Protein AF-A0A2P4Q6V6-F1 (afdb_monomer)

Nearest PDB structures (foldseek):
  5jtv-assembly1_A  TM=4.909E-01  e=6.013E-02  Homo sapiens
  8v8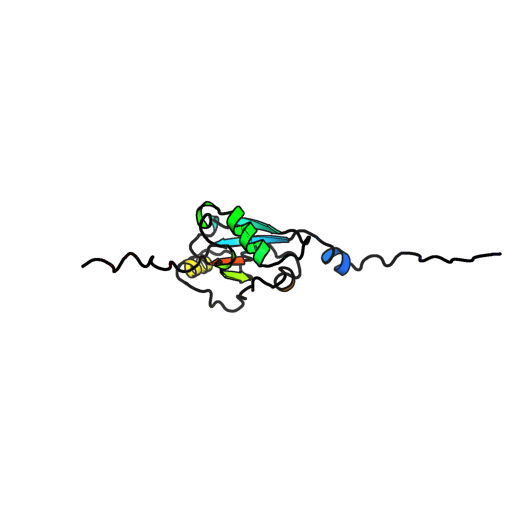u-assembly2_C  TM=4.951E-01  e=2.359E-01  Homo sapiens
  4ykn-assembly1_A  TM=4.442E-01  e=1.818E-01  Homo sapiens
  7k6o-assembly1_A  TM=3.468E-01  e=1.596E-01  Homo sapiens
  4tuu-assembly1_A  TM=3.967E-01  e=4.239E-01  Homo sapiens

Secondary structure (DSSP, 8-state):
------------PPPHHHHHHS---EEEEEEETTS-GGG-EEEEE-SSTT-BHHHHHHHHHHH-HHHHTTS-GGG-EEEEEEEE--HHHHHHHTT-SS---TT-EEEPTTSBHHHH-SSPPPSEETTEEEEEEEEEPPP-----------

Solvent-accessible surface area (backbone atoms only — not comparable to full-atom values): 9259 Å² total; per-residue (Å²): 139,78,89,80,87,80,79,90,76,92,75,80,73,70,49,77,62,53,59,66,68,55,58,58,65,42,60,39,31,33,31,50,38,79,50,55,77,88,61,53,40,82,46,77,47,53,45,63,88,73,31,26,37,48,57,50,36,46,49,51,32,71,73,39,44,95,81,27,71,88,54,61,47,88,53,46,49,42,28,41,42,87,50,67,56,44,74,66,61,38,59,50,37,50,76,50,96,66,84,85,49,94,78,50,39,81,58,53,54,87,38,44,47,52,82,80,42,81,54,80,65,75,57,62,48,101,88,38,51,22,39,37,32,41,38,36,73,60,76,83,71,72,74,87,73,70,94,75,86,133

Structure (mmCIF, N/CA/C/O backbone):
data_AF-A0A2P4Q6V6-F1
#
_entry.id   AF-A0A2P4Q6V6-F1
#
loop_
_atom_site.group_PDB
_atom_site.id
_atom_site.type_symbol
_atom_site.label_atom_id
_atom_site.label_alt_id
_atom_site.label_comp_id
_atom_site.label_asym_id
_atom_site.label_entity_id
_atom_site.label_seq_id
_atom_site.pdbx_PDB_ins_code
_atom_site.Cartn_x
_atom_site.Cartn_y
_atom_site.Cartn_z
_atom_site.occupancy
_atom_site.B_iso_or_equiv
_atom_site.auth_seq_id
_atom_site.auth_comp_id
_atom_site.auth_asym_id
_atom_site.auth_atom_id
_atom_site.pdbx_PDB_model_num
ATOM 1 N N . MET A 1 1 ? 50.969 30.520 -23.051 1.00 47.28 1 MET A N 1
ATOM 2 C CA . MET A 1 1 ? 50.147 30.219 -24.244 1.00 47.28 1 MET A CA 1
ATOM 3 C C . MET A 1 1 ? 50.541 28.815 -24.683 1.00 47.28 1 MET A C 1
ATOM 5 O O . MET A 1 1 ? 51.721 28.615 -24.907 1.00 47.28 1 MET A O 1
ATOM 9 N N . SER A 1 2 ? 49.701 27.787 -24.695 1.00 46.12 2 SER A N 1
ATOM 10 C CA . SER A 1 2 ? 48.239 27.747 -24.717 1.00 46.12 2 SER A CA 1
ATOM 11 C C . SER A 1 2 ? 47.738 26.442 -24.096 1.00 46.12 2 SER A C 1
ATOM 13 O O . SER A 1 2 ? 48.400 25.411 -24.202 1.00 46.12 2 SER A O 1
ATOM 15 N N . ASP A 1 3 ? 46.557 26.533 -23.488 1.00 52.69 3 ASP A N 1
ATOM 16 C CA . ASP A 1 3 ? 45.661 25.436 -23.139 1.00 52.69 3 ASP A CA 1
ATOM 17 C C . ASP A 1 3 ? 45.550 24.364 -24.225 1.00 52.69 3 ASP A C 1
ATOM 19 O O . ASP A 1 3 ? 45.465 24.664 -25.420 1.00 52.69 3 ASP A O 1
ATOM 23 N N . LYS A 1 4 ? 45.406 23.112 -23.784 1.00 52.81 4 LYS A N 1
ATOM 24 C CA . LYS A 1 4 ? 44.644 22.124 -24.545 1.00 52.81 4 LYS A CA 1
ATOM 25 C C . LYS A 1 4 ? 43.868 21.205 -23.608 1.00 52.81 4 LYS A C 1
ATOM 27 O O . LYS A 1 4 ? 44.278 20.093 -23.292 1.00 52.81 4 LYS A O 1
ATOM 32 N N . THR A 1 5 ? 42.713 21.708 -23.195 1.00 57.88 5 THR A N 1
ATOM 33 C CA . THR A 1 5 ? 41.540 20.918 -22.833 1.00 57.88 5 THR A CA 1
ATOM 34 C C . THR A 1 5 ? 41.255 19.883 -23.929 1.00 57.88 5 THR A C 1
ATOM 36 O O . THR A 1 5 ? 41.165 20.228 -25.107 1.00 57.88 5 THR A O 1
ATOM 39 N N . LYS A 1 6 ? 41.105 18.618 -23.537 1.00 47.44 6 LYS A N 1
ATOM 40 C CA . LYS A 1 6 ? 40.295 17.608 -24.233 1.00 47.44 6 LYS A CA 1
ATOM 41 C C . LYS A 1 6 ? 39.526 16.879 -23.136 1.00 47.44 6 LYS A C 1
ATOM 43 O O . LYS A 1 6 ? 40.103 16.102 -22.390 1.00 47.44 6 LYS A O 1
ATOM 48 N N . GLU A 1 7 ? 38.390 17.435 -22.742 1.00 43.75 7 GLU A N 1
ATOM 49 C CA . GLU A 1 7 ? 37.087 17.191 -23.370 1.00 43.75 7 GLU A CA 1
ATOM 50 C C . GLU A 1 7 ? 36.622 15.766 -23.062 1.00 43.75 7 GLU A C 1
ATOM 52 O O . GLU A 1 7 ? 37.077 14.772 -23.621 1.00 43.75 7 GLU A O 1
ATOM 57 N N . SER A 1 8 ? 35.765 15.735 -22.045 1.00 55.62 8 SER A N 1
ATOM 58 C CA . SER A 1 8 ? 34.880 14.645 -21.683 1.00 55.62 8 SER A CA 1
ATOM 59 C C . SER A 1 8 ? 33.865 14.460 -22.810 1.00 55.62 8 SER A C 1
ATOM 61 O O . SER A 1 8 ? 33.042 15.346 -23.026 1.00 55.62 8 SER A O 1
ATOM 63 N N . ASP A 1 9 ? 33.909 13.318 -23.492 1.00 47.22 9 ASP A N 1
ATOM 64 C CA . ASP A 1 9 ? 32.805 12.820 -24.318 1.00 47.22 9 ASP A CA 1
ATOM 65 C C . ASP A 1 9 ? 32.333 11.497 -23.699 1.00 47.22 9 ASP A C 1
ATOM 67 O O . ASP A 1 9 ? 33.066 10.512 -23.649 1.00 47.22 9 ASP A O 1
ATOM 71 N N . LYS A 1 10 ? 31.211 11.491 -22.967 1.00 56.16 10 LYS A N 1
ATOM 72 C CA . LYS A 1 10 ? 29.834 11.374 -23.487 1.00 56.16 10 LYS A CA 1
ATOM 73 C C . LYS A 1 10 ? 29.661 10.224 -24.480 1.00 56.16 10 LYS A C 1
ATOM 75 O O . LYS A 1 10 ? 29.738 10.408 -25.685 1.00 56.16 10 LYS A O 1
ATOM 80 N N . ASN A 1 11 ? 29.346 9.048 -23.941 1.00 52.28 11 ASN A N 1
ATOM 81 C CA . ASN A 1 11 ? 28.149 8.267 -24.287 1.00 52.28 11 ASN A CA 1
ATOM 82 C C . ASN A 1 11 ? 28.279 6.865 -23.686 1.00 52.28 11 ASN A C 1
ATOM 84 O O . ASN A 1 11 ? 28.502 5.884 -24.391 1.00 52.28 11 ASN A O 1
ATOM 88 N N . LYS A 1 12 ? 28.101 6.748 -22.366 1.00 52.94 12 LYS A N 1
ATOM 89 C CA . LYS A 1 12 ? 27.566 5.493 -21.845 1.00 52.94 12 LYS A CA 1
ATOM 90 C C . LYS A 1 12 ? 26.061 5.589 -22.066 1.00 52.94 12 LYS A C 1
ATOM 92 O O . LYS A 1 12 ? 25.388 6.345 -21.371 1.00 52.94 12 LYS A O 1
ATOM 97 N N . THR A 1 13 ? 25.556 4.933 -23.110 1.00 54.53 13 THR A N 1
ATOM 98 C CA . THR A 1 13 ? 24.117 4.689 -23.256 1.00 54.53 13 THR A CA 1
ATOM 99 C C . THR A 1 13 ? 23.654 4.116 -21.919 1.00 54.53 13 THR A C 1
ATOM 101 O O . THR A 1 13 ? 24.250 3.119 -21.513 1.00 54.53 13 THR A O 1
ATOM 104 N N . PRO A 1 14 ? 22.700 4.742 -21.206 1.00 51.72 14 PRO A N 1
ATOM 105 C CA . PRO A 1 14 ? 22.274 4.240 -19.910 1.00 51.72 14 PRO A CA 1
ATOM 106 C C . PRO A 1 14 ? 21.895 2.780 -20.079 1.00 51.72 14 PRO A C 1
ATOM 108 O O . PRO A 1 14 ? 21.144 2.435 -21.003 1.00 51.72 14 PRO A O 1
ATOM 111 N N . ASP A 1 15 ? 22.461 1.927 -19.233 1.00 60.38 15 ASP A N 1
ATOM 112 C CA . ASP A 1 15 ? 22.182 0.505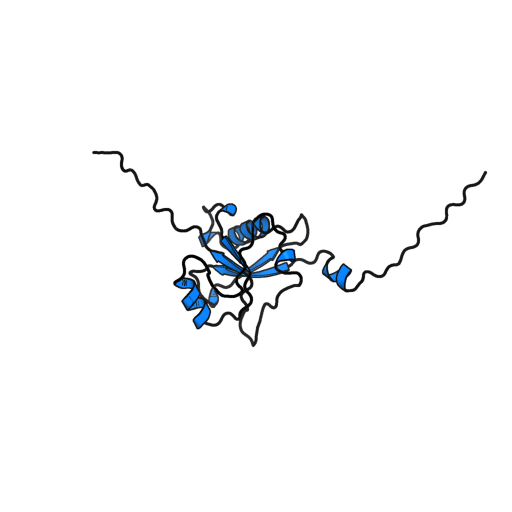 -19.264 1.00 60.38 15 ASP A CA 1
ATOM 113 C C . ASP A 1 15 ? 20.652 0.369 -19.138 1.00 60.38 15 ASP A C 1
ATOM 115 O O . ASP A 1 15 ? 19.993 1.206 -18.516 1.00 60.38 15 ASP A O 1
ATOM 119 N N . LYS A 1 16 ? 20.020 -0.639 -19.749 1.00 56.81 16 LYS A N 1
ATOM 120 C CA . LYS A 1 16 ? 18.548 -0.785 -19.690 1.00 56.81 16 LYS A CA 1
ATOM 121 C C . LYS A 1 16 ? 18.037 -0.685 -18.238 1.00 56.81 16 LYS A C 1
ATOM 123 O O . LYS A 1 16 ? 16.972 -0.126 -18.008 1.00 56.81 16 LYS A O 1
ATOM 128 N N . LEU A 1 17 ? 18.859 -1.150 -17.291 1.00 54.03 17 LEU A N 1
ATOM 129 C CA . LEU A 1 17 ? 18.710 -1.023 -15.845 1.00 54.03 17 LEU A CA 1
ATOM 130 C C . LEU A 1 17 ? 18.789 0.430 -15.335 1.00 54.03 17 LEU A C 1
ATOM 132 O O . LEU A 1 17 ? 17.909 0.832 -14.589 1.00 54.03 17 LEU A O 1
ATOM 136 N N . ASP A 1 18 ? 19.742 1.249 -15.784 1.00 53.94 18 ASP A N 1
ATOM 137 C CA . ASP A 1 18 ? 19.840 2.675 -15.428 1.00 53.94 18 ASP A CA 1
ATOM 138 C C . ASP A 1 18 ? 18.613 3.470 -15.885 1.00 53.94 18 ASP A C 1
ATOM 140 O O . ASP A 1 18 ? 18.201 4.405 -15.213 1.00 53.94 18 ASP A O 1
ATOM 144 N N . LYS A 1 19 ? 17.979 3.085 -17.000 1.00 55.69 19 LYS A N 1
ATOM 145 C CA . LYS A 1 19 ? 16.724 3.695 -17.473 1.00 55.69 19 LYS A CA 1
ATOM 146 C C . LYS A 1 19 ? 15.494 3.242 -16.665 1.00 55.69 19 LYS A C 1
ATOM 148 O O . LYS A 1 19 ? 14.523 3.985 -16.591 1.00 55.69 19 LYS A O 1
ATOM 153 N N . PHE A 1 20 ? 15.535 2.050 -16.063 1.00 54.81 20 PHE A N 1
ATOM 154 C CA . PHE A 1 20 ? 14.517 1.584 -15.110 1.00 54.81 20 PHE A CA 1
ATOM 155 C C . PHE A 1 20 ? 14.716 2.188 -13.711 1.00 54.81 20 PHE A C 1
ATOM 157 O O . PHE A 1 20 ? 13.738 2.476 -13.030 1.00 54.81 20 PHE A O 1
ATOM 164 N N . LEU A 1 21 ? 15.969 2.425 -13.310 1.00 55.66 21 LEU A N 1
ATOM 165 C CA . LEU A 1 21 ? 16.343 3.101 -12.065 1.00 55.66 21 LEU A CA 1
ATOM 166 C C . LEU A 1 21 ? 16.239 4.633 -12.172 1.00 55.66 21 LEU A C 1
ATOM 168 O O . LEU A 1 21 ? 16.079 5.311 -11.156 1.00 55.66 21 LEU A O 1
ATOM 172 N N . ALA A 1 22 ? 16.262 5.188 -13.390 1.00 54.00 22 ALA A N 1
ATOM 173 C CA . ALA A 1 22 ? 15.969 6.586 -13.685 1.00 54.00 22 ALA A CA 1
ATOM 174 C C . ALA A 1 22 ? 14.468 6.873 -13.540 1.00 54.00 22 ALA A C 1
ATOM 176 O O . ALA A 1 22 ? 13.752 7.102 -14.510 1.00 54.00 22 ALA A O 1
ATOM 177 N N . GLY A 1 23 ? 14.003 6.917 -12.296 1.00 57.66 23 GLY A N 1
ATOM 178 C CA . GLY A 1 23 ? 13.062 7.970 -11.930 1.00 57.66 23 GLY A CA 1
ATOM 179 C C . GLY A 1 23 ? 11.611 7.815 -12.380 1.00 57.66 23 GLY A C 1
ATOM 180 O O . GLY A 1 23 ? 10.899 8.807 -12.312 1.00 57.66 23 GLY A O 1
ATOM 181 N N . GLY A 1 24 ? 11.161 6.653 -12.857 1.00 75.62 24 GLY A N 1
ATOM 182 C CA . GLY A 1 24 ? 9.743 6.462 -13.176 1.00 75.62 24 GLY A CA 1
ATOM 183 C C . GLY A 1 24 ? 8.883 6.448 -11.911 1.00 75.62 24 GLY A C 1
ATOM 184 O O . GLY A 1 24 ? 9.287 5.864 -10.906 1.00 75.62 24 GLY A O 1
ATOM 185 N N . ASP A 1 25 ? 7.709 7.077 -11.955 1.00 86.12 25 ASP A N 1
ATOM 186 C CA . ASP A 1 25 ? 6.710 6.920 -10.899 1.00 86.12 25 ASP A CA 1
ATOM 187 C C . ASP A 1 25 ? 6.321 5.436 -10.774 1.00 86.12 25 ASP A C 1
ATOM 189 O O . ASP A 1 25 ? 6.221 4.720 -11.775 1.00 86.12 25 ASP A O 1
ATOM 193 N N . ILE A 1 26 ? 6.099 4.972 -9.546 1.00 88.25 26 ILE A N 1
ATOM 194 C CA . ILE A 1 26 ? 5.588 3.632 -9.263 1.00 88.25 26 ILE A CA 1
ATOM 195 C C . ILE A 1 26 ? 4.123 3.729 -8.869 1.00 88.25 26 ILE A C 1
ATOM 197 O O . ILE A 1 26 ? 3.756 4.533 -8.015 1.00 88.25 26 ILE A O 1
ATOM 201 N N . THR A 1 27 ? 3.282 2.892 -9.462 1.00 91.62 27 THR A N 1
ATOM 202 C CA . THR A 1 27 ? 1.884 2.769 -9.043 1.00 91.62 27 THR A CA 1
ATOM 203 C C . THR A 1 27 ? 1.667 1.428 -8.371 1.00 91.62 27 THR A C 1
ATOM 205 O O . THR A 1 27 ? 2.088 0.392 -8.884 1.00 91.62 27 THR A O 1
ATOM 208 N N . LEU A 1 28 ? 0.986 1.449 -7.237 1.00 93.12 28 LEU A N 1
ATOM 209 C CA . LEU A 1 28 ? 0.705 0.286 -6.415 1.00 93.12 28 LEU A CA 1
ATOM 210 C C . LEU A 1 28 ? -0.803 0.139 -6.261 1.00 93.12 28 LEU A C 1
ATOM 212 O O . LEU A 1 28 ? -1.498 1.122 -6.001 1.00 93.12 28 LEU A O 1
ATOM 216 N N . ASN A 1 29 ? -1.285 -1.091 -6.387 1.00 94.25 29 ASN A N 1
ATOM 217 C CA . ASN A 1 29 ? -2.629 -1.458 -5.975 1.00 94.25 29 ASN A CA 1
ATOM 218 C C . ASN A 1 29 ? -2.631 -1.691 -4.466 1.00 94.25 29 ASN A C 1
ATOM 220 O O . ASN A 1 29 ? -1.971 -2.609 -3.961 1.00 94.25 29 ASN A O 1
ATOM 224 N N . CYS A 1 30 ? -3.372 -0.846 -3.766 1.00 93.94 30 CYS A N 1
ATOM 225 C CA . CYS A 1 30 ? -3.513 -0.865 -2.324 1.00 93.94 30 CYS A CA 1
ATOM 226 C C . CYS A 1 30 ? -4.892 -1.402 -1.937 1.00 93.94 30 CYS A C 1
ATOM 228 O O . CYS A 1 30 ? -5.888 -1.109 -2.600 1.00 93.94 30 CYS A O 1
ATOM 230 N N . LEU A 1 31 ? -4.949 -2.143 -0.834 1.00 92.88 31 LEU A N 1
ATOM 231 C CA . LEU A 1 31 ? -6.190 -2.584 -0.204 1.00 92.88 31 LEU A CA 1
ATOM 232 C C . LEU A 1 31 ? -6.129 -2.305 1.298 1.00 92.88 31 LEU A C 1
ATOM 234 O O . LEU A 1 31 ? -5.106 -2.567 1.930 1.00 92.88 31 LEU A O 1
ATOM 238 N N . ILE A 1 32 ? -7.212 -1.786 1.874 1.00 91.94 32 ILE A N 1
ATOM 239 C CA . ILE A 1 32 ? -7.353 -1.678 3.332 1.00 91.94 32 ILE A CA 1
ATOM 240 C C . ILE A 1 32 ? -7.834 -3.033 3.857 1.00 91.94 32 ILE A C 1
ATOM 242 O O . ILE A 1 32 ? -8.721 -3.642 3.262 1.00 91.94 32 ILE A O 1
ATOM 246 N N . SER A 1 33 ? -7.230 -3.527 4.938 1.00 87.75 33 SER A N 1
ATOM 247 C CA . SER A 1 33 ? -7.402 -4.914 5.397 1.00 87.75 33 SER A CA 1
ATOM 248 C C . S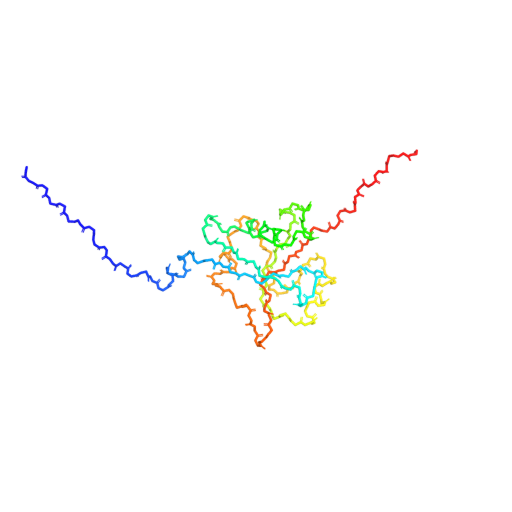ER A 1 33 ? -8.848 -5.343 5.682 1.00 87.75 33 SER A C 1
ATOM 250 O O . SER A 1 33 ? -9.154 -6.525 5.549 1.00 87.75 33 SER A O 1
ATOM 252 N N . ASP A 1 34 ? -9.747 -4.418 6.021 1.00 85.38 34 ASP A N 1
ATOM 253 C CA . ASP A 1 34 ? -11.164 -4.692 6.287 1.00 85.38 34 ASP A CA 1
ATOM 254 C C . ASP A 1 34 ? -12.098 -4.457 5.079 1.00 85.38 34 ASP A C 1
ATOM 256 O O . ASP A 1 34 ? -13.316 -4.628 5.183 1.00 85.38 34 ASP A O 1
ATOM 260 N N . GLU A 1 35 ? -11.548 -4.131 3.907 1.00 88.50 35 GLU A N 1
ATOM 261 C CA . GLU A 1 35 ? -12.299 -3.831 2.682 1.00 88.50 35 GLU A CA 1
ATOM 262 C C . GLU A 1 35 ? -12.345 -5.021 1.700 1.00 88.50 35 GLU A C 1
ATOM 264 O O . GLU A 1 35 ? -11.894 -6.130 1.994 1.00 88.50 35 GLU A O 1
ATOM 269 N N . GLY A 1 36 ? -13.067 -4.882 0.583 1.00 85.19 36 GLY A N 1
ATOM 270 C CA . GLY A 1 36 ? -13.295 -5.942 -0.411 1.00 85.19 36 GLY A CA 1
ATOM 271 C C . GLY A 1 36 ? -12.477 -5.793 -1.696 1.00 85.19 36 GLY A C 1
ATOM 272 O O . GLY A 1 36 ? -11.844 -4.773 -1.935 1.00 85.19 36 GLY A O 1
ATOM 273 N N . VAL A 1 37 ? -12.566 -6.798 -2.581 1.00 80.31 37 VAL A N 1
ATOM 274 C CA . VAL A 1 37 ? -11.946 -6.798 -3.932 1.00 80.31 37 VAL A CA 1
ATOM 275 C C . VAL A 1 37 ? -12.259 -5.540 -4.745 1.00 80.31 37 VAL A C 1
ATOM 277 O O . VAL A 1 37 ? -11.422 -5.058 -5.499 1.00 80.31 37 VAL A O 1
ATOM 280 N N . ASN A 1 38 ? -13.466 -4.998 -4.582 1.00 86.50 38 ASN A N 1
ATOM 281 C CA . ASN A 1 38 ? -13.946 -3.847 -5.344 1.00 86.50 38 ASN A CA 1
ATOM 282 C C . ASN A 1 38 ? -13.428 -2.512 -4.793 1.00 86.50 38 ASN A C 1
ATOM 284 O O . ASN A 1 38 ? -13.607 -1.483 -5.439 1.00 86.50 38 ASN A O 1
ATOM 288 N N . ASP A 1 39 ? -12.802 -2.535 -3.617 1.00 90.75 39 ASP A N 1
ATOM 289 C CA . ASP A 1 39 ? -12.302 -1.355 -2.916 1.00 90.75 39 ASP A CA 1
ATOM 290 C C . ASP A 1 39 ? -10.789 -1.163 -3.125 1.00 90.75 39 ASP A C 1
ATOM 292 O O . ASP A 1 39 ? -10.193 -0.240 -2.570 1.00 90.75 39 ASP A O 1
ATOM 296 N N . ILE A 1 40 ? -10.154 -2.011 -3.947 1.00 91.62 40 ILE A N 1
ATOM 297 C CA . ILE A 1 40 ? -8.754 -1.844 -4.350 1.00 91.62 40 ILE A CA 1
ATOM 298 C C . ILE A 1 40 ? -8.592 -0.498 -5.056 1.00 91.62 40 ILE A C 1
ATOM 300 O O . ILE A 1 40 ? -9.346 -0.145 -5.966 1.00 91.62 40 ILE A O 1
ATOM 304 N N . PHE A 1 41 ? -7.565 0.250 -4.662 1.00 94.00 41 PHE A N 1
ATOM 305 C CA . PHE A 1 41 ? -7.289 1.569 -5.210 1.00 94.00 41 PHE A CA 1
ATOM 306 C C . PHE A 1 41 ? -5.820 1.731 -5.578 1.00 94.00 41 PHE A C 1
ATOM 308 O O . PHE A 1 41 ? -4.917 1.246 -4.899 1.00 94.00 41 PHE A O 1
ATOM 315 N N . GLU A 1 42 ? -5.578 2.470 -6.655 1.00 94.94 42 GLU A N 1
ATOM 316 C CA . GLU A 1 42 ? -4.226 2.799 -7.083 1.00 94.94 42 GLU A CA 1
ATOM 317 C C . GLU A 1 42 ? -3.661 3.983 -6.287 1.00 94.94 42 GLU A C 1
ATOM 319 O O . GLU A 1 42 ? -4.327 5.008 -6.089 1.00 94.94 42 GLU A O 1
ATOM 324 N N . VAL A 1 43 ? -2.394 3.864 -5.896 1.00 94.31 43 VAL A N 1
ATOM 325 C CA . VAL A 1 43 ? -1.570 4.961 -5.381 1.00 94.31 43 VAL A CA 1
ATOM 326 C C . VAL A 1 43 ? -0.319 5.066 -6.234 1.00 94.31 43 VAL A C 1
ATOM 328 O O . VAL A 1 43 ? 0.410 4.091 -6.390 1.00 94.31 43 VAL A O 1
ATOM 331 N N . THR A 1 44 ? -0.061 6.253 -6.782 1.00 91.75 44 THR A N 1
ATOM 332 C CA . THR A 1 44 ? 1.161 6.529 -7.545 1.00 91.75 44 THR A CA 1
ATOM 333 C C . THR A 1 44 ? 2.110 7.374 -6.707 1.00 91.75 44 THR A C 1
ATOM 335 O O . THR A 1 44 ? 1.726 8.433 -6.216 1.00 91.75 44 THR A O 1
ATOM 338 N N . ILE A 1 45 ? 3.343 6.900 -6.548 1.00 88.50 45 ILE A N 1
ATOM 339 C CA . ILE A 1 45 ? 4.425 7.588 -5.851 1.00 88.50 45 ILE A CA 1
ATOM 340 C C . ILE A 1 45 ? 5.515 7.918 -6.850 1.00 88.50 45 ILE A C 1
ATOM 342 O O . ILE A 1 45 ? 5.989 7.050 -7.583 1.00 88.50 45 ILE A O 1
ATOM 346 N N . SER A 1 46 ? 5.937 9.177 -6.849 1.00 83.38 46 SER A N 1
ATOM 347 C CA . SER A 1 46 ? 7.077 9.562 -7.659 1.00 83.38 46 SER A CA 1
ATOM 348 C C . SER A 1 46 ? 8.374 9.024 -7.077 1.00 83.38 46 SER A C 1
ATOM 350 O O . SER A 1 46 ? 8.578 9.015 -5.863 1.00 83.38 46 SER A O 1
ATOM 352 N N . ASN A 1 47 ? 9.280 8.608 -7.959 1.00 75.50 47 ASN A N 1
ATOM 353 C CA . ASN A 1 47 ? 10.643 8.268 -7.567 1.00 75.50 47 ASN A CA 1
ATOM 354 C C . ASN A 1 47 ? 11.470 9.525 -7.206 1.00 75.50 47 ASN A C 1
ATOM 356 O O . ASN A 1 47 ? 12.552 9.428 -6.631 1.00 75.50 47 ASN A O 1
ATOM 360 N N . ALA A 1 48 ? 10.967 10.727 -7.509 1.00 72.25 48 ALA A N 1
ATOM 361 C CA . ALA A 1 48 ? 11.561 11.963 -7.017 1.00 72.25 48 ALA A CA 1
ATOM 362 C C . ALA A 1 48 ? 11.491 12.046 -5.475 1.00 72.25 48 ALA A C 1
ATOM 364 O O . ALA A 1 48 ? 10.548 11.567 -4.851 1.00 72.25 48 ALA A O 1
ATOM 365 N N . ASN A 1 49 ? 12.469 12.715 -4.854 1.00 61.03 49 ASN A N 1
ATOM 366 C CA . ASN A 1 49 ? 12.482 13.038 -3.418 1.00 61.03 49 ASN A CA 1
ATOM 367 C C . ASN A 1 49 ? 12.432 11.824 -2.466 1.00 61.03 49 ASN A C 1
ATOM 369 O O . ASN A 1 49 ? 11.580 11.743 -1.584 1.00 61.03 49 ASN A O 1
ATOM 373 N N . ASN A 1 50 ? 13.401 10.913 -2.592 1.00 69.31 50 ASN A N 1
ATOM 374 C CA . ASN A 1 50 ? 13.663 9.819 -1.644 1.00 69.31 50 ASN A CA 1
ATOM 375 C C . ASN A 1 50 ? 12.546 8.778 -1.455 1.00 69.31 50 ASN A C 1
ATOM 377 O O . ASN A 1 50 ? 12.713 7.962 -0.557 1.00 69.31 50 ASN A O 1
ATOM 381 N N . ASN A 1 51 ? 11.466 8.787 -2.261 1.00 80.56 51 ASN A N 1
ATOM 382 C CA . ASN A 1 51 ? 10.515 7.678 -2.487 1.00 80.56 51 ASN A CA 1
ATOM 383 C C . ASN A 1 51 ? 10.239 6.772 -1.265 1.00 80.56 51 ASN A C 1
ATOM 385 O O . ASN A 1 51 ? 10.224 5.544 -1.380 1.00 80.56 51 ASN A O 1
ATOM 389 N N . ARG A 1 52 ? 10.069 7.371 -0.080 1.00 91.88 52 ARG A N 1
ATOM 390 C CA . ARG A 1 52 ? 10.047 6.629 1.184 1.00 91.88 52 ARG A CA 1
ATOM 391 C C . ARG A 1 52 ? 8.698 5.967 1.392 1.00 91.88 52 ARG A C 1
ATOM 393 O O . ARG A 1 52 ? 7.669 6.466 0.933 1.00 91.88 52 ARG A O 1
ATOM 400 N N . VAL A 1 53 ? 8.685 4.901 2.179 1.00 94.12 53 VAL A N 1
ATOM 401 C CA . VAL A 1 53 ? 7.443 4.272 2.647 1.00 94.12 53 VA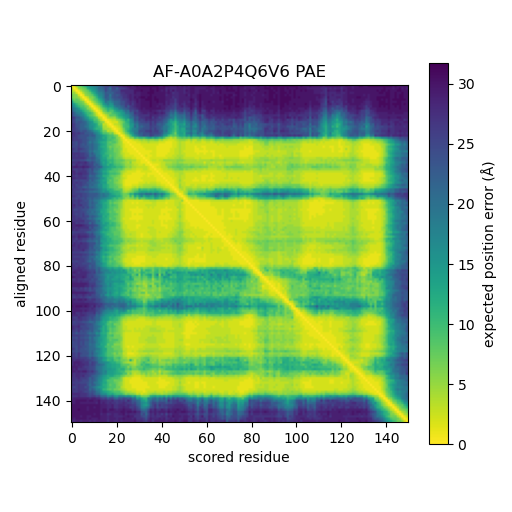L A CA 1
ATOM 402 C C . VAL A 1 53 ? 6.570 5.267 3.417 1.00 94.12 53 VAL A C 1
ATOM 404 O O . VAL A 1 53 ? 5.353 5.256 3.255 1.00 94.12 53 VAL A O 1
ATOM 407 N N . SER A 1 54 ? 7.161 6.201 4.172 1.00 93.75 54 SER A N 1
ATOM 408 C CA . SER A 1 54 ? 6.393 7.276 4.817 1.00 93.75 54 SER A CA 1
ATOM 409 C C . SER A 1 54 ? 5.619 8.151 3.819 1.00 93.75 54 SER A C 1
ATOM 411 O O . SER A 1 54 ? 4.480 8.527 4.081 1.00 93.75 54 SER A O 1
ATOM 413 N N . SER A 1 55 ? 6.185 8.430 2.640 1.00 92.62 55 SER A N 1
ATOM 414 C CA . SER A 1 55 ? 5.488 9.161 1.573 1.00 92.62 55 SER A CA 1
ATOM 415 C C . SER A 1 55 ? 4.349 8.342 0.959 1.00 92.62 55 SER A C 1
ATOM 417 O O . SER A 1 55 ? 3.324 8.913 0.590 1.00 92.62 55 SER A O 1
ATOM 419 N N . LEU A 1 56 ? 4.488 7.013 0.890 1.00 94.44 56 LEU A N 1
ATOM 420 C CA . LEU A 1 56 ? 3.393 6.122 0.499 1.00 94.44 56 LEU A CA 1
ATOM 421 C C . LEU A 1 56 ? 2.243 6.166 1.509 1.00 94.44 56 LEU A C 1
ATOM 423 O O . LEU A 1 56 ? 1.090 6.277 1.095 1.00 94.44 56 LEU A O 1
ATOM 427 N N . ALA A 1 57 ? 2.539 6.134 2.809 1.00 94.62 57 ALA A N 1
ATOM 428 C CA . ALA A 1 57 ? 1.519 6.226 3.853 1.00 94.62 57 ALA A CA 1
ATOM 429 C C . ALA A 1 57 ? 0.707 7.535 3.751 1.00 94.62 57 ALA A C 1
ATOM 431 O O . ALA A 1 57 ? -0.523 7.515 3.816 1.00 94.62 57 ALA A O 1
ATOM 432 N N . GLU A 1 58 ? 1.372 8.666 3.498 1.00 94.12 58 GLU A N 1
ATOM 433 C CA . GLU A 1 58 ? 0.702 9.955 3.264 1.00 94.12 58 GLU A CA 1
ATOM 434 C C . GLU A 1 58 ? -0.156 9.964 1.991 1.00 94.12 58 GLU A C 1
ATOM 436 O O . GLU A 1 58 ? -1.275 10.490 1.983 1.00 94.12 58 GLU A O 1
ATOM 441 N N . ALA A 1 59 ? 0.326 9.358 0.904 1.00 94.44 59 ALA A N 1
ATOM 442 C CA . ALA A 1 59 ? -0.439 9.272 -0.337 1.00 94.44 59 ALA A CA 1
ATOM 443 C C . ALA A 1 59 ? -1.677 8.376 -0.191 1.00 94.44 59 ALA A C 1
ATOM 445 O O . ALA A 1 59 ? -2.746 8.727 -0.689 1.00 94.44 59 ALA A O 1
ATOM 446 N N . VAL A 1 60 ? -1.566 7.264 0.542 1.00 95.50 60 VAL A N 1
ATOM 447 C CA . VAL A 1 60 ? -2.701 6.406 0.913 1.00 95.50 60 VAL A CA 1
ATOM 448 C C . VAL A 1 60 ? -3.742 7.206 1.693 1.00 95.50 60 VAL A C 1
ATOM 450 O O . VAL A 1 60 ? -4.918 7.202 1.329 1.00 95.50 60 VAL A O 1
ATOM 453 N N . LYS A 1 61 ? -3.316 7.955 2.715 1.00 95.06 61 LYS A N 1
ATOM 454 C CA . LYS A 1 6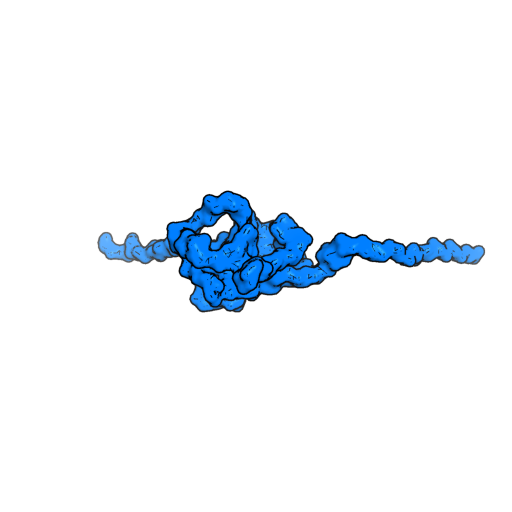1 ? -4.205 8.808 3.512 1.00 95.06 61 LYS A CA 1
ATOM 455 C C . LYS A 1 61 ? -4.899 9.875 2.666 1.00 95.06 61 LYS A C 1
ATOM 457 O O . LYS A 1 61 ? -6.106 10.068 2.787 1.00 95.06 61 LYS A O 1
ATOM 462 N N . THR A 1 62 ? -4.155 10.528 1.777 1.00 94.44 62 THR A N 1
ATOM 463 C CA . THR A 1 62 ? -4.692 11.532 0.844 1.00 94.44 62 THR A CA 1
ATOM 464 C C . THR A 1 62 ? -5.709 10.919 -0.119 1.00 94.44 62 THR A C 1
ATOM 466 O O . THR A 1 62 ? -6.685 11.568 -0.491 1.00 94.44 62 THR A O 1
ATOM 469 N N . ARG A 1 63 ? -5.500 9.660 -0.522 1.00 96.25 63 ARG A N 1
ATOM 470 C CA . ARG A 1 63 ? -6.376 8.934 -1.445 1.00 96.25 63 ARG A CA 1
ATOM 471 C C . ARG A 1 63 ? -7.643 8.391 -0.780 1.00 96.25 63 ARG A C 1
ATOM 473 O O . ARG A 1 63 ? -8.675 8.349 -1.445 1.00 96.25 63 ARG A O 1
ATOM 480 N N . ARG A 1 64 ? -7.576 7.997 0.496 1.00 95.00 64 ARG A N 1
ATOM 481 C CA . ARG A 1 64 ? -8.695 7.454 1.294 1.00 95.00 64 ARG A CA 1
ATOM 482 C C . ARG A 1 64 ? -8.961 8.316 2.543 1.00 95.00 64 ARG A C 1
ATOM 484 O O . ARG A 1 64 ? -8.822 7.834 3.672 1.00 95.00 64 ARG A O 1
ATOM 491 N N . PRO A 1 65 ? -9.329 9.603 2.380 1.00 94.25 65 PRO A N 1
ATOM 492 C CA . PRO A 1 65 ? -9.586 10.488 3.516 1.00 94.25 65 PRO A CA 1
ATOM 493 C C . PRO A 1 65 ? -10.792 10.026 4.343 1.00 94.25 65 PRO A C 1
ATOM 495 O O . PRO A 1 65 ? -10.812 10.225 5.554 1.00 94.25 65 PRO A O 1
ATOM 498 N N . ASP A 1 66 ? -11.753 9.343 3.718 1.00 93.38 66 ASP A N 1
ATOM 499 C CA . ASP A 1 66 ? -12.906 8.722 4.374 1.00 93.38 66 ASP A CA 1
ATOM 500 C C . ASP A 1 66 ? -12.511 7.700 5.450 1.00 93.38 66 ASP A C 1
ATOM 502 O O . ASP A 1 66 ? -13.251 7.502 6.411 1.00 93.38 66 ASP A O 1
ATOM 506 N N . ARG A 1 67 ? -11.324 7.095 5.321 1.00 91.38 67 ARG A N 1
ATOM 507 C CA . ARG A 1 67 ? -10.785 6.108 6.264 1.00 91.38 67 ARG A CA 1
ATOM 508 C C . ARG A 1 67 ? -9.713 6.701 7.175 1.00 91.38 67 ARG A C 1
ATOM 510 O O . ARG A 1 67 ? -9.640 6.341 8.344 1.00 91.38 67 ARG A O 1
ATOM 517 N N . PHE A 1 68 ? -8.901 7.633 6.667 1.00 93.44 68 PHE A N 1
ATOM 518 C CA . PHE A 1 68 ? -7.663 8.053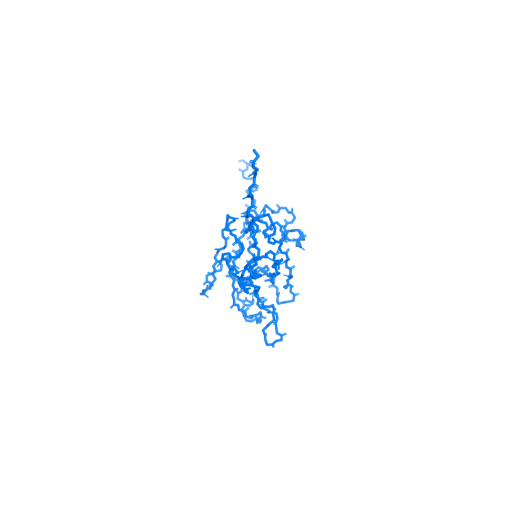 7.334 1.00 93.44 68 PHE A CA 1
ATOM 519 C C . PHE A 1 68 ? -7.565 9.545 7.688 1.00 93.44 68 PHE A C 1
ATOM 521 O O . PHE A 1 68 ? -6.507 9.972 8.150 1.00 93.44 68 PHE A O 1
ATOM 528 N N . GLN A 1 69 ? -8.618 10.359 7.529 1.00 90.62 69 GLN A N 1
ATOM 529 C CA . GLN A 1 69 ? -8.545 11.817 7.764 1.00 90.62 69 GLN A CA 1
ATOM 530 C C . GLN A 1 69 ? -7.933 12.219 9.119 1.00 90.62 69 GLN A C 1
ATOM 532 O O . GLN A 1 69 ? -7.170 13.184 9.181 1.00 90.62 69 GLN A O 1
ATOM 537 N N . TYR A 1 70 ? -8.213 11.463 10.185 1.00 90.06 70 TYR A N 1
ATOM 538 C CA . TYR A 1 70 ? -7.751 11.754 11.550 1.00 90.06 70 TYR A CA 1
ATOM 539 C C . TYR A 1 70 ? -6.640 10.823 12.040 1.00 90.06 70 TYR A C 1
ATOM 541 O O . TYR A 1 70 ? -6.224 10.914 13.192 1.00 90.06 70 TYR A O 1
ATOM 549 N N . ILE A 1 71 ? -6.155 9.927 11.182 1.00 89.94 71 ILE A N 1
ATOM 550 C CA . ILE A 1 71 ? -5.089 8.989 11.523 1.00 89.94 71 ILE A CA 1
ATOM 551 C C . ILE A 1 71 ? -3.758 9.596 11.081 1.00 89.94 71 ILE A C 1
ATOM 553 O O . ILE A 1 71 ? -3.618 10.094 9.962 1.00 89.94 71 ILE A O 1
ATOM 557 N N . ASP A 1 72 ? -2.775 9.599 11.975 1.00 91.75 72 ASP A N 1
ATOM 558 C CA . ASP A 1 72 ? -1.397 9.928 11.613 1.00 91.75 72 ASP A CA 1
ATOM 559 C C . ASP A 1 72 ? -0.854 8.833 10.683 1.00 91.75 72 ASP A C 1
ATOM 561 O O . ASP A 1 72 ? -1.014 7.646 10.969 1.00 91.75 72 ASP A O 1
ATOM 565 N N . SER A 1 73 ? -0.233 9.215 9.567 1.00 90.62 73 SER A N 1
ATOM 566 C CA . SER A 1 73 ? 0.268 8.261 8.573 1.00 90.62 73 SER A CA 1
ATOM 567 C C . SER A 1 73 ? 1.339 7.325 9.140 1.00 90.62 73 SER A C 1
ATOM 569 O O . SER A 1 73 ? 1.453 6.188 8.689 1.00 90.62 73 SER A O 1
ATOM 571 N N . THR A 1 74 ? 2.071 7.756 10.173 1.00 90.69 74 THR A N 1
ATOM 572 C CA . THR A 1 74 ? 3.063 6.937 10.887 1.00 90.69 74 THR A CA 1
ATOM 573 C C . THR A 1 74 ? 2.437 5.783 11.666 1.00 90.69 74 THR A C 1
ATOM 575 O O . THR A 1 74 ? 3.130 4.823 11.996 1.00 90.69 74 THR A O 1
ATOM 578 N N . ASN A 1 75 ? 1.129 5.849 11.929 1.00 91.56 75 ASN A N 1
ATOM 579 C CA . ASN A 1 75 ? 0.369 4.792 12.589 1.00 91.56 75 ASN A CA 1
ATOM 580 C C . ASN A 1 75 ? -0.239 3.784 11.602 1.00 91.56 75 ASN A C 1
ATOM 582 O O . ASN A 1 75 ? -0.887 2.836 12.043 1.00 91.56 75 ASN A O 1
ATOM 586 N N . LEU A 1 76 ? -0.062 3.974 10.291 1.00 91.94 76 LEU A N 1
ATOM 587 C CA . LEU A 1 76 ? -0.467 2.990 9.291 1.00 91.94 76 LEU A CA 1
ATOM 588 C C . LEU A 1 76 ? 0.608 1.912 9.173 1.00 91.94 76 LEU A C 1
ATOM 590 O O . LEU A 1 76 ? 1.777 2.216 8.927 1.00 91.94 76 LEU A O 1
ATOM 594 N N . ALA A 1 77 ? 0.214 0.647 9.300 1.00 92.44 77 ALA A N 1
ATOM 595 C CA . ALA A 1 77 ? 1.101 -0.462 8.982 1.00 92.44 77 ALA A CA 1
ATOM 596 C C . ALA A 1 77 ? 0.912 -0.858 7.512 1.00 92.44 77 ALA A C 1
ATOM 598 O O . ALA A 1 77 ? -0.199 -1.151 7.066 1.00 92.44 77 ALA A O 1
ATOM 599 N N . LEU A 1 78 ? 2.00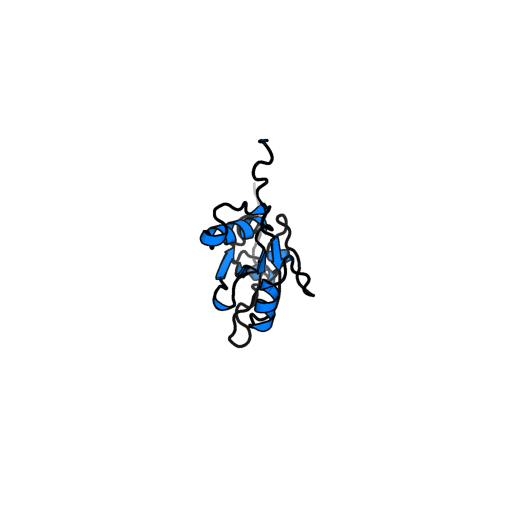8 -0.837 6.752 1.00 94.31 78 LEU A N 1
ATOM 600 C CA . LEU A 1 78 ? 2.027 -1.162 5.329 1.00 94.31 78 LEU A CA 1
ATOM 601 C C . LEU A 1 78 ? 2.746 -2.490 5.119 1.00 94.31 78 LEU A C 1
ATOM 603 O O . LEU A 1 78 ? 3.878 -2.667 5.568 1.00 94.31 78 LEU A O 1
ATOM 607 N N . TYR A 1 79 ? 2.096 -3.406 4.411 1.00 93.00 79 TYR A N 1
ATOM 608 C CA . TYR A 1 79 ? 2.646 -4.717 4.092 1.00 93.00 79 TYR A CA 1
ATOM 609 C C . TYR A 1 79 ? 2.755 -4.886 2.585 1.00 93.00 79 TYR A C 1
ATOM 611 O O . TYR A 1 79 ? 1.753 -4.830 1.872 1.00 93.00 79 TYR A O 1
ATOM 619 N N . ARG A 1 80 ? 3.973 -5.136 2.102 1.00 92.62 80 ARG A N 1
ATOM 620 C CA . ARG A 1 80 ? 4.221 -5.598 0.738 1.00 92.62 80 ARG A CA 1
ATOM 621 C C . ARG A 1 80 ? 3.697 -7.021 0.612 1.00 92.62 80 ARG A C 1
ATOM 623 O O . ARG A 1 80 ? 4.103 -7.897 1.376 1.00 92.62 80 ARG A O 1
ATOM 630 N N . VAL A 1 81 ? 2.893 -7.259 -0.416 1.00 88.44 81 VAL A N 1
ATOM 631 C CA . VAL A 1 81 ? 2.380 -8.582 -0.777 1.00 88.44 81 VAL A CA 1
ATOM 632 C C . VAL A 1 81 ? 2.491 -8.820 -2.282 1.00 88.44 81 VAL A C 1
ATOM 634 O O . VAL A 1 81 ? 2.728 -7.895 -3.062 1.00 88.44 81 VAL A O 1
ATOM 637 N N . ALA A 1 82 ? 2.365 -10.080 -2.694 1.00 78.94 82 ALA A N 1
ATOM 638 C CA . ALA A 1 82 ? 2.394 -10.472 -4.099 1.00 78.94 82 ALA A CA 1
ATOM 639 C C . ALA A 1 82 ? 1.414 -11.625 -4.349 1.00 78.94 82 ALA A C 1
ATOM 641 O O . ALA A 1 82 ? 1.826 -12.770 -4.515 1.00 78.94 82 ALA A O 1
ATOM 642 N N . PHE A 1 83 ? 0.115 -11.324 -4.349 1.00 76.31 83 PHE A N 1
ATOM 643 C CA . PHE A 1 83 ? -0.927 -12.288 -4.703 1.00 76.31 83 PHE A CA 1
ATOM 644 C C . PHE A 1 83 ? -2.089 -11.630 -5.460 1.00 76.31 83 PHE A C 1
ATOM 646 O O . PHE A 1 83 ? -2.244 -10.404 -5.474 1.00 76.31 83 PHE A O 1
ATOM 653 N N . ILE A 1 84 ? -2.876 -12.474 -6.126 1.00 74.25 84 ILE A N 1
ATOM 654 C CA . ILE A 1 84 ? -4.079 -12.098 -6.874 1.00 74.25 84 ILE A CA 1
ATOM 655 C C . ILE A 1 84 ? -5.187 -11.747 -5.875 1.00 74.25 84 ILE A C 1
ATOM 657 O O . ILE A 1 84 ? -5.327 -12.426 -4.859 1.00 74.25 84 ILE A O 1
ATOM 661 N N . ALA A 1 85 ? -5.958 -10.690 -6.142 1.00 68.88 85 ALA A N 1
ATOM 662 C CA . ALA A 1 85 ? -7.120 -10.315 -5.342 1.00 68.88 85 ALA A CA 1
ATOM 663 C C . ALA A 1 85 ? -8.290 -11.291 -5.538 1.00 68.88 85 ALA A C 1
ATOM 665 O O . ALA A 1 85 ? -9.354 -10.899 -6.014 1.00 68.88 85 ALA A O 1
ATOM 666 N N . ASP A 1 86 ? -8.115 -12.552 -5.156 1.00 74.50 86 ASP A N 1
ATOM 667 C CA . ASP A 1 86 ? -9.238 -13.473 -5.110 1.00 74.50 86 ASP A CA 1
ATOM 668 C C . ASP A 1 86 ? -10.096 -13.213 -3.857 1.00 74.50 86 ASP A C 1
ATOM 670 O O . ASP A 1 86 ? -9.654 -12.698 -2.818 1.00 74.50 86 ASP A O 1
ATOM 674 N N . SER A 1 87 ? -11.377 -13.559 -3.963 1.00 69.31 87 SER A N 1
ATOM 675 C CA . SER A 1 87 ? -12.344 -13.353 -2.881 1.00 69.31 87 SER A CA 1
ATOM 676 C C . SER A 1 87 ? -12.018 -14.126 -1.592 1.00 69.31 87 SER A C 1
ATOM 678 O O . SER A 1 87 ? -12.430 -13.698 -0.512 1.00 69.31 87 SER A O 1
ATOM 680 N N . VAL A 1 88 ? -11.269 -15.232 -1.672 1.00 69.88 88 VAL A N 1
ATOM 681 C CA . VAL A 1 88 ? -10.927 -16.090 -0.528 1.00 69.88 88 VAL A CA 1
ATOM 682 C C . VAL A 1 88 ? -9.831 -15.442 0.312 1.00 69.88 88 VAL A C 1
ATOM 684 O O . VAL A 1 88 ? -9.967 -15.342 1.537 1.00 69.88 88 VAL A O 1
ATOM 687 N N . ILE A 1 89 ? -8.773 -14.947 -0.330 1.00 73.88 89 ILE A N 1
ATOM 688 C CA . ILE A 1 89 ? -7.678 -14.256 0.344 1.00 73.88 89 ILE A CA 1
ATOM 689 C C . ILE A 1 89 ? -8.193 -12.970 0.982 1.00 73.88 89 ILE A C 1
ATOM 691 O O . ILE A 1 89 ? -7.944 -12.740 2.162 1.00 73.88 89 ILE A O 1
ATOM 695 N N . ILE A 1 90 ? -8.989 -12.172 0.271 1.00 74.50 90 ILE A N 1
ATOM 696 C CA . ILE A 1 90 ? -9.505 -10.914 0.831 1.00 74.50 90 ILE A CA 1
ATOM 697 C C . ILE A 1 90 ? -10.468 -11.143 1.989 1.00 74.50 90 ILE A C 1
ATOM 699 O O . ILE A 1 90 ? -10.403 -10.437 2.992 1.00 74.50 90 ILE A O 1
ATOM 703 N N . ASN A 1 91 ? -11.325 -12.161 1.918 1.00 72.69 91 ASN A N 1
ATOM 704 C CA . ASN A 1 91 ? -12.176 -12.485 3.058 1.00 72.69 91 ASN A CA 1
ATOM 705 C C . ASN A 1 91 ? -11.356 -12.961 4.271 1.00 72.69 91 ASN A C 1
ATOM 707 O O . ASN A 1 91 ? -11.762 -12.755 5.413 1.00 72.69 91 ASN A O 1
ATOM 711 N N . SER A 1 92 ? -10.185 -13.557 4.036 1.00 73.75 92 SER A N 1
ATOM 712 C CA . SER A 1 92 ? -9.239 -13.891 5.101 1.00 73.75 92 SER A CA 1
ATOM 713 C C . SER A 1 92 ? -8.610 -12.629 5.704 1.00 73.75 92 SER A C 1
ATOM 715 O O . SER A 1 92 ? -8.525 -12.544 6.925 1.00 73.75 92 SER A O 1
ATOM 717 N N . LEU A 1 93 ? -8.274 -11.613 4.893 1.00 74.94 93 LEU A N 1
ATOM 718 C CA . LEU A 1 93 ? -7.731 -10.323 5.365 1.00 74.94 93 LEU A CA 1
ATOM 719 C C . LEU A 1 93 ? -8.621 -9.640 6.397 1.00 74.94 93 LEU A C 1
ATOM 721 O O . LEU A 1 93 ? -8.126 -9.198 7.432 1.00 74.94 93 LEU A O 1
ATOM 725 N N . ARG A 1 94 ? -9.931 -9.620 6.139 1.00 74.12 94 ARG A N 1
ATOM 726 C CA . ARG A 1 94 ? -10.917 -8.947 6.996 1.00 74.12 94 ARG A CA 1
ATOM 727 C C . ARG A 1 94 ? -10.959 -9.477 8.425 1.00 74.12 94 ARG A C 1
ATOM 729 O O . ARG A 1 94 ? -11.415 -8.778 9.322 1.00 74.12 94 ARG A O 1
ATOM 736 N N . ASN A 1 95 ? -10.520 -10.715 8.633 1.00 71.12 95 ASN A N 1
ATOM 737 C CA . ASN A 1 95 ? -10.589 -11.392 9.924 1.00 71.12 95 ASN A CA 1
ATOM 738 C C . ASN A 1 95 ? -9.263 -11.355 10.698 1.00 71.12 95 ASN A C 1
ATOM 740 O O . ASN A 1 95 ? -9.174 -11.950 11.770 1.00 71.12 95 ASN A O 1
ATOM 744 N N . ILE A 1 96 ? -8.231 -10.693 10.168 1.00 70.06 96 ILE A N 1
ATOM 745 C CA . ILE A 1 96 ? -6.878 -10.709 10.725 1.00 70.06 96 ILE A CA 1
ATOM 746 C C . ILE A 1 96 ? -6.483 -9.282 11.124 1.00 70.06 96 ILE A C 1
ATOM 748 O O . ILE A 1 96 ? -6.591 -8.360 10.321 1.00 70.06 96 ILE A O 1
ATOM 752 N N . SER A 1 97 ? -6.005 -9.089 12.358 1.00 65.19 97 SER A N 1
ATOM 753 C CA . SER A 1 97 ? -5.579 -7.775 12.870 1.00 65.19 97 SER A CA 1
ATOM 754 C C . SER A 1 97 ? -4.158 -7.375 12.459 1.00 65.19 97 SER A C 1
ATOM 756 O O . SER A 1 97 ? -3.846 -6.189 12.438 1.00 65.19 97 SER A O 1
ATOM 758 N N . GLU A 1 98 ? -3.300 -8.345 12.130 1.00 64.62 98 GLU A N 1
ATOM 759 C CA . GLU A 1 98 ? -1.934 -8.136 11.640 1.00 64.62 98 GLU A CA 1
ATOM 760 C C . GLU A 1 98 ? -1.540 -9.279 10.694 1.00 64.62 98 GLU A C 1
ATOM 762 O O . GLU A 1 98 ? -1.772 -10.448 10.992 1.00 64.62 98 GLU A O 1
ATOM 767 N N . PHE A 1 99 ? -1.020 -8.948 9.510 1.00 65.00 99 PHE A N 1
ATOM 768 C CA . PHE A 1 99 ? -0.916 -9.904 8.408 1.00 65.00 99 PHE A CA 1
ATOM 769 C C . PHE A 1 99 ? 0.258 -10.883 8.564 1.00 65.00 99 PHE A C 1
ATOM 771 O O . PHE A 1 99 ? 1.367 -10.617 8.106 1.00 65.00 99 PHE A O 1
ATOM 778 N N . GLU A 1 100 ? -0.002 -12.051 9.151 1.00 65.19 100 GLU A N 1
ATOM 779 C CA . GLU A 1 100 ? 0.942 -13.179 9.237 1.00 65.19 100 GLU A CA 1
ATOM 780 C C . GLU A 1 100 ? 0.850 -14.127 8.026 1.00 65.19 100 GLU A C 1
ATOM 782 O O . GLU A 1 100 ? 0.820 -15.349 8.165 1.00 65.19 100 GLU A O 1
ATOM 787 N N . VAL A 1 101 ? 0.763 -13.593 6.808 1.00 66.56 101 VAL A N 1
ATOM 788 C CA . VAL A 1 101 ? 0.797 -14.449 5.612 1.00 66.56 101 VAL A CA 1
ATOM 789 C C . VAL A 1 101 ? 2.226 -14.657 5.148 1.00 66.56 101 VAL A C 1
ATOM 791 O O . VAL A 1 101 ? 3.033 -13.729 5.082 1.00 66.56 101 VAL A O 1
ATOM 794 N N . GLU A 1 102 ? 2.526 -15.902 4.788 1.00 67.75 102 GLU A N 1
ATOM 795 C CA . GLU A 1 102 ? 3.804 -16.288 4.210 1.00 67.75 102 GLU A CA 1
ATOM 796 C C . GLU A 1 102 ? 4.122 -15.423 2.977 1.00 67.75 102 GLU A C 1
ATOM 798 O O . GLU A 1 102 ? 3.360 -15.359 2.013 1.00 67.75 102 GLU A O 1
ATOM 803 N N . GLY A 1 103 ? 5.250 -14.709 3.028 1.00 76.00 103 GLY A N 1
ATOM 804 C CA . GLY A 1 103 ? 5.688 -13.802 1.963 1.00 76.00 103 GLY A CA 1
ATOM 805 C C . GLY A 1 103 ? 5.213 -12.349 2.092 1.00 76.00 103 GLY A C 1
ATOM 806 O O . GLY A 1 103 ? 5.656 -11.511 1.299 1.00 76.00 103 GLY A O 1
ATOM 807 N N . ALA A 1 104 ? 4.381 -12.020 3.086 1.00 86.12 104 ALA A N 1
ATOM 808 C CA . ALA A 1 104 ? 4.117 -10.635 3.456 1.00 86.12 104 ALA A CA 1
ATOM 809 C C . ALA A 1 104 ? 5.343 -10.019 4.140 1.00 86.12 104 ALA A C 1
ATOM 811 O O . ALA A 1 104 ? 5.956 -10.623 5.019 1.00 86.12 104 ALA A O 1
ATOM 812 N N . ILE A 1 105 ? 5.709 -8.803 3.737 1.00 91.00 105 ILE A N 1
ATOM 813 C CA . ILE A 1 105 ? 6.856 -8.085 4.303 1.00 91.00 105 ILE A CA 1
ATOM 814 C C . ILE A 1 105 ? 6.370 -6.740 4.820 1.00 91.00 105 ILE A C 1
ATOM 816 O O . ILE A 1 105 ? 5.871 -5.921 4.044 1.00 91.00 105 ILE A O 1
ATOM 820 N N . ARG A 1 106 ? 6.526 -6.505 6.126 1.00 92.62 106 ARG A N 1
ATOM 821 C CA . ARG A 1 106 ? 6.267 -5.193 6.722 1.00 92.62 106 ARG A CA 1
ATOM 822 C C . ARG A 1 106 ? 7.232 -4.170 6.127 1.00 92.62 106 ARG A C 1
ATOM 824 O O . ARG A 1 106 ? 8.438 -4.403 6.071 1.00 92.62 106 ARG A O 1
ATOM 831 N N . MET A 1 107 ? 6.689 -3.055 5.659 1.00 94.06 107 MET A N 1
ATOM 832 C CA . MET A 1 107 ? 7.448 -1.968 5.053 1.00 94.06 107 MET A CA 1
ATOM 833 C C . MET A 1 107 ? 7.711 -0.905 6.115 1.00 94.06 107 MET A C 1
ATOM 835 O O . MET A 1 107 ? 6.768 -0.302 6.633 1.00 94.06 107 MET A O 1
ATOM 839 N N . GLU A 1 108 ? 8.976 -0.659 6.446 1.00 94.81 108 GLU A N 1
ATOM 840 C CA . GLU A 1 108 ? 9.301 0.323 7.475 1.00 94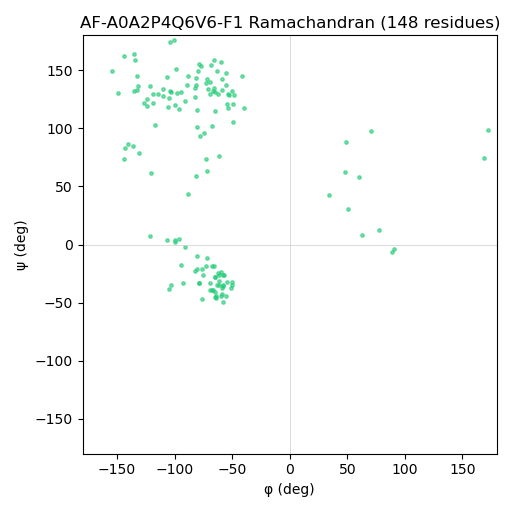.81 108 GLU A CA 1
ATOM 841 C C . GLU A 1 108 ? 9.276 1.751 6.913 1.00 94.81 108 GLU A C 1
ATOM 843 O O . GLU A 1 108 ? 9.735 1.965 5.790 1.00 94.81 108 GLU A O 1
ATOM 848 N N . PRO A 1 109 ? 8.822 2.766 7.675 1.00 92.56 109 PRO A N 1
ATOM 849 C CA . PRO A 1 109 ? 8.675 4.138 7.176 1.00 92.56 109 PRO A CA 1
ATOM 850 C C . PRO A 1 109 ? 9.946 4.738 6.555 1.00 92.56 109 PRO A C 1
ATOM 852 O O . PRO A 1 109 ? 9.867 5.567 5.644 1.00 92.56 109 PRO A O 1
ATOM 855 N N . GLN A 1 110 ? 11.116 4.343 7.061 1.00 91.88 110 GLN A N 1
ATOM 856 C CA . GLN A 1 110 ? 12.421 4.802 6.593 1.00 91.88 110 GLN A CA 1
ATOM 857 C C . GLN A 1 110 ? 12.868 4.175 5.274 1.00 91.88 110 GLN A C 1
ATOM 859 O O . GLN A 1 110 ? 13.745 4.767 4.631 1.00 91.88 110 GLN A O 1
ATOM 864 N N . ASP A 1 111 ? 12.305 3.023 4.905 1.00 93.12 111 ASP A N 1
ATOM 865 C CA . ASP A 1 111 ? 12.683 2.278 3.712 1.00 93.12 111 ASP A CA 1
ATOM 866 C C . ASP A 1 111 ? 12.329 3.065 2.453 1.00 93.12 111 ASP A C 1
ATOM 868 O O . ASP A 1 111 ? 11.450 3.933 2.442 1.00 93.12 111 ASP A O 1
ATOM 872 N N . THR A 1 112 ? 13.003 2.721 1.360 1.00 91.25 112 THR A N 1
ATOM 873 C CA . THR A 1 112 ? 12.605 3.180 0.030 1.00 91.25 112 THR A CA 1
ATOM 874 C C . THR A 1 112 ? 11.603 2.207 -0.569 1.00 91.25 112 THR A C 1
ATOM 876 O O . THR A 1 112 ? 11.723 0.992 -0.394 1.00 91.25 112 THR A O 1
ATOM 879 N N . ILE A 1 113 ? 10.639 2.717 -1.331 1.00 91.00 113 ILE A N 1
ATOM 880 C CA . ILE A 1 113 ? 9.659 1.877 -2.026 1.00 91.00 113 ILE A CA 1
ATOM 881 C C . ILE A 1 113 ? 10.347 0.882 -2.966 1.00 91.00 113 ILE A C 1
ATOM 883 O O . ILE A 1 113 ? 9.923 -0.268 -3.049 1.00 91.00 113 ILE A O 1
ATOM 887 N N . PHE A 1 114 ? 11.454 1.267 -3.601 1.00 87.00 114 PHE A N 1
ATOM 888 C CA . PHE A 1 114 ? 12.184 0.393 -4.523 1.00 87.00 114 PHE A CA 1
ATOM 889 C C . PHE A 1 114 ? 12.960 -0.736 -3.835 1.00 87.00 114 PHE A C 1
ATOM 891 O O . PHE A 1 114 ? 13.254 -1.738 -4.483 1.00 87.00 114 PHE A O 1
ATOM 898 N N . THR A 1 115 ? 13.233 -0.639 -2.528 1.00 89.19 115 THR A N 1
ATOM 899 C CA . THR A 1 115 ? 13.733 -1.787 -1.750 1.00 89.19 115 THR A CA 1
ATOM 900 C C . THR A 1 115 ? 12.709 -2.927 -1.746 1.00 89.19 115 THR A C 1
ATOM 902 O O . THR A 1 115 ? 13.078 -4.098 -1.791 1.00 89.19 115 THR A O 1
ATOM 905 N N . HIS A 1 116 ? 11.419 -2.583 -1.735 1.00 90.88 116 HIS A N 1
ATOM 906 C CA . HIS A 1 116 ? 10.298 -3.528 -1.700 1.00 90.88 116 HIS A CA 1
ATOM 907 C C . HIS A 1 116 ? 9.779 -3.881 -3.103 1.00 90.88 116 HIS A C 1
ATOM 909 O O . HIS A 1 116 ? 9.358 -5.013 -3.361 1.00 90.88 116 HIS A O 1
ATOM 915 N N . PHE A 1 117 ? 9.850 -2.923 -4.026 1.00 89.19 117 PHE A N 1
ATOM 916 C CA . PHE A 1 117 ? 9.382 -3.027 -5.405 1.00 89.19 117 PHE A CA 1
ATOM 917 C C . PHE A 1 117 ? 10.478 -2.553 -6.372 1.00 89.19 117 PHE A C 1
ATOM 919 O O . PHE A 1 117 ? 10.415 -1.433 -6.881 1.00 89.19 117 PHE A O 1
ATOM 926 N N . PRO A 1 118 ? 11.497 -3.387 -6.653 1.00 84.94 118 PRO A N 1
ATOM 927 C CA . PRO A 1 118 ? 12.622 -2.990 -7.506 1.00 84.94 118 PRO A CA 1
ATOM 928 C C . PRO A 1 118 ? 12.207 -2.722 -8.960 1.00 84.94 118 PRO A C 1
ATOM 930 O O . PRO A 1 118 ? 12.934 -2.073 -9.709 1.00 84.94 118 PRO A O 1
ATOM 933 N N . ILE A 1 119 ? 11.039 -3.226 -9.361 1.00 84.31 119 ILE A N 1
ATOM 934 C CA . ILE A 1 119 ? 10.384 -2.968 -10.641 1.00 84.31 119 ILE A CA 1
ATOM 935 C C . ILE A 1 119 ? 8.902 -2.675 -10.396 1.00 84.31 119 ILE A C 1
ATOM 937 O O . ILE A 1 119 ? 8.348 -3.097 -9.379 1.00 84.31 119 ILE A O 1
ATOM 941 N N . GLN A 1 120 ? 8.253 -2.003 -11.351 1.00 87.19 120 GLN A N 1
ATOM 942 C CA . GLN A 1 120 ? 6.805 -1.792 -11.340 1.00 87.19 120 GLN A CA 1
ATOM 943 C C . GLN A 1 120 ? 6.088 -3.148 -11.200 1.00 87.19 120 GLN A C 1
ATOM 945 O O . GLN A 1 120 ? 6.226 -3.993 -12.093 1.00 87.19 120 GLN A O 1
ATOM 950 N N . PRO A 1 121 ? 5.332 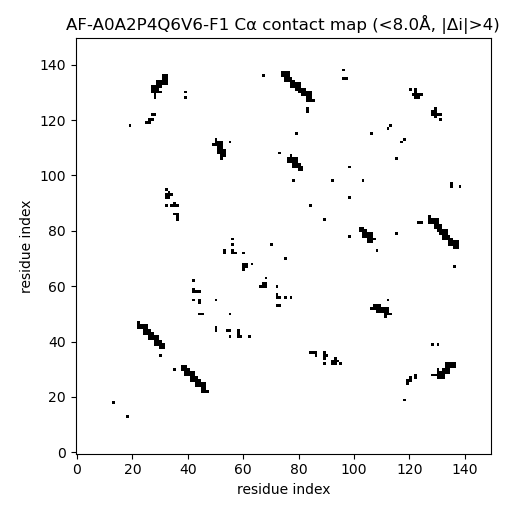-3.381 -10.112 1.00 85.94 121 PRO A N 1
ATOM 951 C CA . PRO A 1 121 ? 4.621 -4.636 -9.941 1.00 85.94 121 PRO A CA 1
ATOM 952 C C . PRO A 1 121 ? 3.488 -4.765 -10.961 1.00 85.94 121 PRO A C 1
ATOM 954 O O . PRO A 1 121 ? 2.945 -3.766 -11.453 1.00 85.94 121 PRO A O 1
ATOM 957 N N . GLN A 1 122 ? 3.129 -6.012 -11.271 1.00 79.44 122 GLN A N 1
ATOM 958 C CA . GLN A 1 122 ? 1.947 -6.304 -12.074 1.00 79.44 122 GLN A CA 1
ATOM 959 C C . GLN A 1 122 ? 0.694 -5.862 -11.309 1.00 79.44 122 GLN A C 1
ATOM 961 O O . GLN A 1 122 ? 0.534 -6.157 -10.123 1.00 79.44 122 GLN A O 1
ATOM 966 N N . ARG A 1 123 ? -0.178 -5.127 -12.007 1.00 78.56 123 ARG A N 1
ATOM 967 C CA . ARG A 1 123 ? -1.443 -4.611 -11.459 1.00 78.56 123 ARG A CA 1
ATOM 968 C C . ARG A 1 123 ? -2.628 -5.526 -11.750 1.00 78.56 123 ARG A C 1
ATOM 970 O O . ARG A 1 123 ? -3.665 -5.399 -11.112 1.00 78.56 123 ARG A O 1
ATOM 977 N N . ILE A 1 124 ? -2.482 -6.422 -12.722 1.00 78.88 124 ILE A N 1
ATOM 978 C CA . ILE A 1 124 ? -3.518 -7.353 -13.161 1.00 78.88 124 ILE A CA 1
ATOM 979 C C . ILE A 1 124 ? -2.864 -8.722 -13.330 1.00 78.88 124 ILE A C 1
ATOM 981 O O . ILE A 1 124 ? -1.818 -8.818 -13.973 1.00 78.88 124 ILE A O 1
ATOM 985 N N . PHE A 1 125 ? -3.496 -9.753 -12.782 1.00 70.25 125 PHE A N 1
ATOM 986 C CA . PHE A 1 125 ? -3.137 -11.157 -12.938 1.00 70.25 125 PHE A CA 1
ATOM 987 C C . PHE A 1 125 ? -4.376 -11.911 -13.418 1.00 70.25 125 PHE A C 1
ATOM 989 O O . PHE A 1 125 ? -5.416 -11.842 -12.775 1.00 70.25 125 PHE A O 1
ATOM 996 N N . ASP A 1 126 ? -4.293 -12.575 -14.573 1.00 70.88 126 ASP A N 1
ATOM 997 C CA . ASP A 1 126 ? -5.392 -13.367 -15.155 1.00 70.88 126 ASP A CA 1
ATOM 998 C C . ASP A 1 126 ? -6.753 -12.641 -15.253 1.00 70.88 126 ASP A C 1
ATOM 1000 O O . ASP A 1 126 ? -7.817 -13.249 -15.217 1.00 70.88 126 ASP A O 1
ATOM 1004 N N . GLY A 1 127 ? -6.719 -11.315 -15.434 1.00 74.94 127 GLY A N 1
ATOM 1005 C CA . GLY A 1 127 ? -7.911 -10.465 -15.536 1.00 74.94 127 GLY A CA 1
ATOM 1006 C C . GLY A 1 127 ? -8.430 -9.923 -14.201 1.00 74.94 127 GLY A C 1
ATOM 1007 O O . GLY A 1 127 ? -9.297 -9.051 -14.212 1.00 74.94 127 GLY A O 1
ATOM 1008 N N . GLU A 1 128 ? -7.867 -10.358 -13.074 1.00 78.00 128 GLU A N 1
ATOM 1009 C CA . GLU A 1 128 ? -8.165 -9.845 -11.735 1.00 78.00 128 GLU A CA 1
ATOM 1010 C C . GLU A 1 128 ? -7.113 -8.828 -11.281 1.00 78.00 128 GLU A C 1
ATOM 1012 O O . GLU A 1 128 ? -5.950 -8.881 -11.688 1.00 78.00 128 GLU A O 1
ATOM 1017 N N . MET A 1 129 ? -7.503 -7.870 -10.435 1.00 81.50 129 MET A N 1
ATOM 1018 C CA . MET A 1 129 ? -6.537 -6.922 -9.874 1.00 81.50 129 MET A CA 1
ATOM 1019 C C . MET A 1 129 ? -5.555 -7.660 -8.955 1.00 81.50 129 MET A C 1
ATOM 1021 O O . MET A 1 129 ? -5.944 -8.474 -8.128 1.00 81.50 129 MET A O 1
ATOM 1025 N N . GLY A 1 130 ? -4.262 -7.375 -9.078 1.00 86.75 130 GLY A N 1
ATOM 1026 C CA . GLY A 1 130 ? -3.276 -7.814 -8.089 1.00 86.75 130 GLY A CA 1
ATOM 1027 C C . GLY A 1 130 ? -3.291 -6.896 -6.875 1.00 86.75 130 GLY A C 1
ATOM 1028 O O . GLY A 1 130 ? -3.524 -5.699 -7.033 1.00 86.75 130 GLY A O 1
ATOM 1029 N N . ILE A 1 131 ? -2.983 -7.411 -5.685 1.00 89.44 131 ILE A N 1
ATOM 1030 C CA . ILE A 1 131 ? -2.695 -6.560 -4.523 1.00 89.44 131 ILE A CA 1
ATOM 1031 C C . ILE A 1 131 ? -1.182 -6.440 -4.392 1.00 89.44 131 ILE A C 1
ATOM 1033 O O . ILE A 1 131 ? -0.458 -7.436 -4.435 1.00 89.44 131 ILE A O 1
ATOM 1037 N N . ASN A 1 132 ? -0.693 -5.209 -4.253 1.00 92.25 132 ASN A N 1
ATOM 1038 C CA . ASN A 1 132 ? 0.726 -4.941 -4.030 1.00 92.25 132 ASN A CA 1
ATOM 1039 C C . ASN A 1 132 ? 0.992 -4.552 -2.577 1.00 92.25 132 ASN A C 1
ATOM 1041 O O . ASN A 1 132 ? 2.006 -4.957 -2.010 1.00 92.25 132 ASN A O 1
ATOM 1045 N N . VAL A 1 133 ? 0.086 -3.775 -1.978 1.00 93.31 133 VAL A N 1
ATOM 1046 C CA . VAL A 1 133 ? 0.210 -3.300 -0.599 1.00 93.31 133 VAL A CA 1
ATOM 1047 C C . VAL A 1 133 ? -1.098 -3.507 0.151 1.00 93.31 133 VAL A C 1
ATOM 1049 O O . VAL A 1 133 ? -2.164 -3.133 -0.335 1.00 93.31 133 VAL A O 1
ATOM 1052 N N . ILE A 1 134 ? -1.005 -4.052 1.360 1.00 92.12 134 ILE A N 1
ATOM 1053 C CA . ILE A 1 134 ? -2.112 -4.068 2.317 1.00 92.12 134 ILE A CA 1
ATOM 1054 C C . ILE A 1 134 ? -1.858 -2.996 3.364 1.00 92.12 134 ILE A C 1
ATOM 1056 O O . ILE A 1 134 ? -0.758 -2.892 3.913 1.00 92.12 134 ILE A O 1
ATOM 1060 N N . VAL A 1 135 ? -2.884 -2.195 3.615 1.00 93.50 135 VAL A N 1
ATOM 1061 C CA . VAL A 1 135 ? -2.875 -1.098 4.573 1.00 93.50 135 VAL A CA 1
ATOM 1062 C C . VAL A 1 135 ? -3.685 -1.523 5.785 1.00 93.50 135 VAL A C 1
ATOM 1064 O O . VAL A 1 135 ? -4.888 -1.762 5.683 1.00 93.50 135 VAL A O 1
ATOM 1067 N N . TYR A 1 136 ? -3.029 -1.577 6.935 1.00 90.62 136 TYR A N 1
ATOM 1068 C CA . TYR A 1 136 ? -3.684 -1.798 8.212 1.00 90.62 136 TYR A CA 1
ATOM 1069 C C . TYR A 1 136 ? -3.849 -0.452 8.923 1.00 90.62 136 TYR A C 1
ATOM 1071 O O . TYR A 1 136 ? -2.842 0.221 9.188 1.00 90.62 136 TYR A O 1
ATOM 1079 N N . PRO A 1 137 ? -5.091 -0.028 9.228 1.00 88.31 137 PRO A N 1
ATOM 1080 C CA . PRO A 1 137 ? -5.299 1.065 10.166 1.00 88.31 137 PRO A CA 1
ATOM 1081 C C . PRO A 1 137 ? -4.703 0.687 11.533 1.00 88.31 137 PRO A C 1
ATOM 1083 O O . PRO A 1 137 ? -4.573 -0.502 11.839 1.00 88.31 137 PRO A O 1
ATOM 1086 N N . PRO A 1 138 ? -4.358 1.670 12.383 1.00 86.12 138 PRO A N 1
ATOM 1087 C CA . PRO A 1 138 ? -4.035 1.363 13.766 1.00 86.12 138 PRO A CA 1
ATOM 1088 C C . PRO A 1 138 ? -5.212 0.607 14.385 1.00 86.12 138 PRO A C 1
ATOM 1090 O O . PRO A 1 138 ? -6.364 0.994 14.177 1.00 86.12 138 PRO A O 1
ATOM 1093 N N . ALA A 1 139 ? -4.927 -0.445 15.158 1.00 71.44 139 ALA A N 1
ATOM 1094 C CA . ALA A 1 139 ? -5.949 -1.067 15.991 1.00 71.44 139 ALA A CA 1
ATOM 1095 C C . ALA A 1 139 ? -6.648 0.043 16.785 1.00 71.44 139 ALA A C 1
ATOM 1097 O O . ALA A 1 139 ? -5.956 0.910 17.333 1.00 71.44 139 ALA A O 1
ATOM 1098 N N . GLU A 1 140 ? -7.986 0.053 16.803 1.00 59.59 140 GLU A N 1
ATOM 1099 C CA . GLU A 1 140 ? -8.744 1.002 17.614 1.00 59.59 140 GLU A CA 1
ATOM 1100 C C . GLU A 1 140 ? -8.171 0.959 19.031 1.00 59.59 140 GLU A C 1
ATOM 1102 O O . GLU A 1 140 ? -8.384 0.010 19.788 1.00 59.59 140 GLU A O 1
ATOM 1107 N N . ARG A 1 141 ? -7.411 1.993 19.409 1.00 48.94 141 ARG A N 1
ATOM 1108 C CA . ARG A 1 141 ? -7.222 2.263 20.822 1.00 48.94 141 ARG A CA 1
ATOM 1109 C C . ARG A 1 141 ? -8.604 2.684 21.260 1.00 48.94 141 ARG A C 1
ATOM 1111 O O . ARG A 1 141 ? -9.019 3.795 20.934 1.00 48.94 141 ARG A O 1
ATOM 1118 N N . VAL A 1 142 ? -9.323 1.772 21.914 1.00 43.47 142 VAL A N 1
ATOM 1119 C CA . VAL A 1 142 ? -10.516 2.111 22.686 1.00 43.47 142 VAL A CA 1
ATOM 1120 C C . VAL A 1 142 ? -10.171 3.424 23.379 1.00 43.47 142 VAL A C 1
ATOM 1122 O O . VAL A 1 142 ? -9.154 3.453 24.083 1.00 43.47 142 VAL A O 1
ATOM 1125 N N . PRO A 1 143 ? -10.878 4.533 23.097 1.00 42.41 143 PRO A N 1
ATOM 1126 C CA . PRO A 1 143 ? -10.559 5.768 23.775 1.00 42.41 143 PRO A CA 1
ATOM 1127 C C . PRO A 1 143 ? -10.602 5.444 25.266 1.00 42.41 143 PRO A C 1
ATOM 1129 O O . PRO A 1 143 ? -11.550 4.810 25.731 1.00 42.41 143 PRO A O 1
ATOM 1132 N N . GLU A 1 144 ? -9.551 5.806 26.000 1.00 47.84 144 GLU A N 1
ATOM 1133 C CA . GLU A 1 144 ? -9.593 5.877 27.458 1.00 47.84 144 GLU A CA 1
ATOM 1134 C C . GLU A 1 144 ? -10.648 6.937 27.802 1.00 47.84 144 GLU A C 1
ATOM 1136 O O . GLU A 1 144 ? -10.360 8.100 28.079 1.00 47.84 144 GLU A O 1
ATOM 1141 N N . VAL A 1 145 ? -11.921 6.568 27.677 1.00 48.03 145 VAL A N 1
ATOM 1142 C CA . VAL A 1 145 ? -13.042 7.385 28.090 1.00 48.03 145 VAL A CA 1
ATOM 1143 C C . VAL A 1 145 ? -13.048 7.289 29.604 1.00 48.03 145 VAL A C 1
ATOM 1145 O O . VAL A 1 145 ? -13.553 6.334 30.182 1.00 48.03 145 VAL A O 1
ATOM 1148 N N . LEU A 1 146 ? -12.432 8.294 30.223 1.00 53.25 146 LEU A N 1
ATOM 1149 C CA . LEU A 1 146 ? -12.942 8.939 31.428 1.00 53.25 146 LEU A CA 1
ATOM 1150 C C . LEU A 1 146 ? -13.392 7.968 32.533 1.00 53.25 146 LEU A C 1
ATOM 1152 O O . LEU A 1 146 ? -14.528 8.020 32.991 1.00 53.25 146 LEU A O 1
ATOM 1156 N N . SER A 1 147 ? -12.483 7.153 33.068 1.00 51.50 147 SER A N 1
ATOM 1157 C CA . SER A 1 147 ? -12.629 6.660 34.445 1.00 51.50 147 SER A CA 1
ATOM 1158 C C . SER A 1 147 ? -12.130 7.729 35.426 1.00 51.50 147 SER A C 1
ATOM 1160 O O . SER A 1 147 ? -11.168 7.539 36.170 1.00 51.50 147 SER A O 1
ATOM 1162 N N . LYS A 1 148 ? -12.748 8.905 35.368 1.00 55.25 148 LYS A N 1
ATOM 1163 C CA . LYS A 1 148 ? -12.700 9.930 36.408 1.00 55.25 148 LYS A CA 1
ATOM 1164 C C . LYS A 1 148 ? -14.101 10.497 36.470 1.00 55.25 148 LYS A C 1
ATOM 1166 O O . LYS A 1 148 ? -14.433 11.379 35.694 1.00 55.25 148 LYS A O 1
ATOM 1171 N N . ASP A 1 149 ? -14.924 9.822 37.261 1.00 61.19 149 ASP A N 1
ATOM 1172 C CA . ASP A 1 149 ? -15.857 10.423 38.211 1.00 61.19 149 ASP A CA 1
ATOM 1173 C C . ASP A 1 149 ? -16.754 9.313 38.769 1.00 61.19 149 ASP A C 1
ATOM 1175 O O . ASP A 1 149 ? -17.704 8.875 38.124 1.00 61.19 149 ASP A O 1
ATOM 1179 N N . SER A 1 150 ? -16.414 8.825 39.966 1.00 47.53 150 SER A N 1
ATOM 1180 C CA . SER A 1 150 ? -17.337 8.548 41.083 1.00 47.53 150 SER A CA 1
ATOM 1181 C C . SER A 1 150 ? -16.529 8.418 42.370 1.00 47.53 150 SER A C 1
ATOM 1183 O O . SER A 1 150 ? -15.588 7.592 42.377 1.00 47.53 150 SER A O 1
#

InterPro domains:
  IPR045379 Crinkler effector protein, N-terminal [PF20147] (26-135)

Radius of gyration: 21.19 Å; Cα contacts (8 Å, |Δi|>4): 212; chains: 1; bounding box: 68×46×66 Å

Sequence (150 aa):
MSDKTKESDKNKTPDKLDKFLAGGDITLNCLISDEGVNDIFEVTISNANNNRVSSLAEAVKTRRPDRFQYIDSTNLALYRVAFIADSVIINSLRNISEFEVEGAIRMEPQDTIFTHFPIQPQRIFDGEMGINVIVYPPAERVPEVLSKDS

pLDDT: mean 77.71, std 16.2, range [42.41, 96.25]

Mean predicted aligned error: 11.67 Å

Foldseek 3Di:
DDDDDDDDDDDPPQDPLSVQVPKDKAKFFEDELQDALVRTDIFIFTPPDQQFVLVVLVSVCVVPVVPPVPPDSQQKWKKFDWDFRDRVVSVVSNVDQDDPDDRIDTGHRGDHPCVRVVGHDDQDDPNTGTHGMYIHHHDPPPPPPDPPDD

Organism: Rhizophagus irregularis (strain DAOM 181602 / DAOM 197198 / MUCL 43194) (NCBI:txid747089)